Protein AF-A0A5E4JRS0-F1 (afdb_monomer_lite)

Structure (mmCIF, N/CA/C/O backbone):
data_AF-A0A5E4JRS0-F1
#
_entry.id   AF-A0A5E4JRS0-F1
#
loop_
_atom_site.group_PDB
_atom_site.id
_atom_site.type_symbol
_atom_site.label_atom_id
_atom_site.label_alt_id
_atom_site.label_comp_id
_atom_site.label_asym_id
_atom_site.label_entity_id
_atom_site.label_seq_id
_atom_site.pdbx_PDB_ins_code
_atom_site.Cartn_x
_atom_site.Cartn_y
_atom_site.Cartn_z
_atom_site.occupancy
_atom_site.B_iso_or_equiv
_atom_site.auth_seq_id
_atom_site.auth_comp_id
_atom_site.auth_asym_id
_atom_site.auth_atom_id
_atom_site.pdbx_PDB_model_num
ATOM 1 N N . MET A 1 1 ? -9.471 8.164 2.205 1.00 91.12 1 MET A N 1
ATOM 2 C CA . MET A 1 1 ? -9.808 7.025 1.316 1.00 91.12 1 MET A CA 1
ATOM 3 C C . MET A 1 1 ? -8.590 6.650 0.480 1.00 91.12 1 MET A C 1
ATOM 5 O O . MET A 1 1 ? -7.860 7.544 0.050 1.00 91.12 1 MET A O 1
ATOM 9 N N . LEU A 1 2 ? -8.350 5.351 0.298 1.00 96.12 2 LEU A N 1
ATOM 10 C CA . LEU A 1 2 ? -7.299 4.842 -0.587 1.00 96.12 2 LEU A CA 1
ATOM 11 C C . LEU A 1 2 ? -7.708 5.022 -2.055 1.00 96.12 2 LEU A C 1
ATOM 13 O O . LEU A 1 2 ? -8.876 4.844 -2.391 1.00 96.12 2 LEU A O 1
ATOM 17 N N . THR A 1 3 ? -6.757 5.368 -2.916 1.00 98.12 3 THR A N 1
ATOM 18 C CA . THR A 1 3 ? -6.963 5.392 -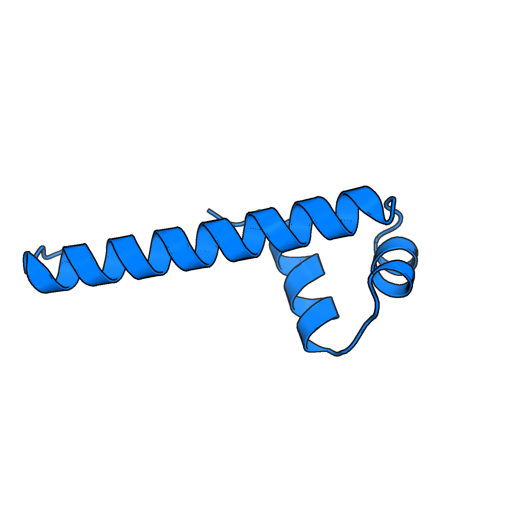4.372 1.00 98.12 3 THR A CA 1
ATOM 19 C C . THR A 1 3 ? -6.749 4.005 -4.977 1.00 98.12 3 THR A C 1
ATOM 21 O O . THR A 1 3 ? -6.119 3.141 -4.367 1.00 98.12 3 THR A O 1
ATOM 24 N N . GLU A 1 4 ? -7.216 3.790 -6.207 1.00 97.88 4 GLU A N 1
ATOM 25 C CA . GLU A 1 4 ? -6.991 2.527 -6.926 1.00 97.88 4 GLU A CA 1
ATOM 26 C C . GLU A 1 4 ? -5.499 2.195 -7.053 1.00 97.88 4 GLU A C 1
ATOM 28 O O . GLU A 1 4 ? -5.095 1.066 -6.786 1.00 97.88 4 GLU A O 1
ATOM 33 N N . LYS A 1 5 ? -4.657 3.192 -7.358 1.00 97.62 5 LYS A N 1
ATOM 34 C CA . LYS A 1 5 ? -3.203 3.001 -7.480 1.00 97.62 5 LYS A CA 1
ATOM 35 C C . LYS A 1 5 ? -2.543 2.638 -6.155 1.00 97.62 5 LYS A C 1
ATOM 37 O O . LYS A 1 5 ? -1.683 1.764 -6.120 1.00 97.62 5 LYS A O 1
ATOM 42 N N . GLU A 1 6 ? -2.962 3.266 -5.062 1.00 98.50 6 GLU A N 1
ATOM 43 C CA . GLU A 1 6 ? -2.507 2.915 -3.713 1.00 98.50 6 GLU A CA 1
ATOM 44 C C . GLU A 1 6 ? -2.878 1.467 -3.352 1.00 98.50 6 GLU A C 1
ATOM 46 O O . GLU A 1 6 ? -2.046 0.723 -2.828 1.00 98.50 6 GLU A O 1
ATOM 51 N N . ILE A 1 7 ? -4.098 1.040 -3.697 1.00 98.44 7 ILE A N 1
ATOM 52 C CA . ILE A 1 7 ? -4.573 -0.333 -3.482 1.00 98.44 7 ILE A CA 1
ATOM 53 C C . ILE A 1 7 ? -3.772 -1.331 -4.327 1.00 98.44 7 ILE A C 1
ATOM 55 O O . ILE A 1 7 ? -3.328 -2.353 -3.803 1.00 98.44 7 ILE A O 1
ATOM 59 N N . GLU A 1 8 ? -3.575 -1.055 -5.619 1.00 98.38 8 GLU A N 1
ATOM 60 C CA . GLU A 1 8 ? -2.784 -1.899 -6.525 1.00 98.38 8 GLU A CA 1
ATOM 61 C C . GLU A 1 8 ? -1.348 -2.080 -6.018 1.00 98.38 8 GLU A C 1
ATOM 63 O O . GLU A 1 8 ? -0.849 -3.205 -5.953 1.00 98.38 8 GLU A O 1
ATOM 68 N N . VAL A 1 9 ? -0.699 -0.984 -5.611 1.00 98.56 9 VAL A N 1
ATOM 69 C CA . VAL A 1 9 ? 0.680 -1.004 -5.109 1.00 98.56 9 VAL A CA 1
ATOM 70 C C . VAL A 1 9 ? 0.797 -1.823 -3.821 1.00 98.56 9 VAL A C 1
ATOM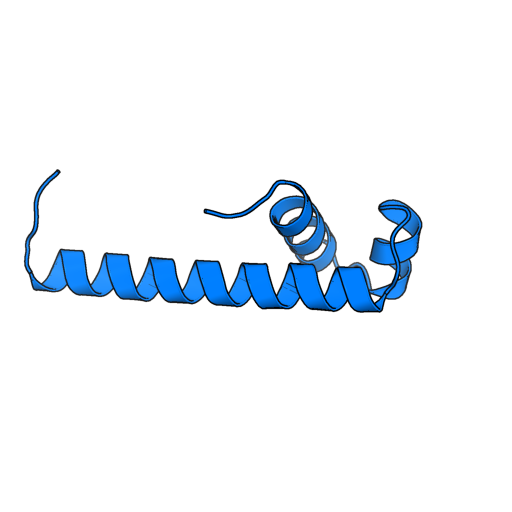 72 O O . VAL A 1 9 ? 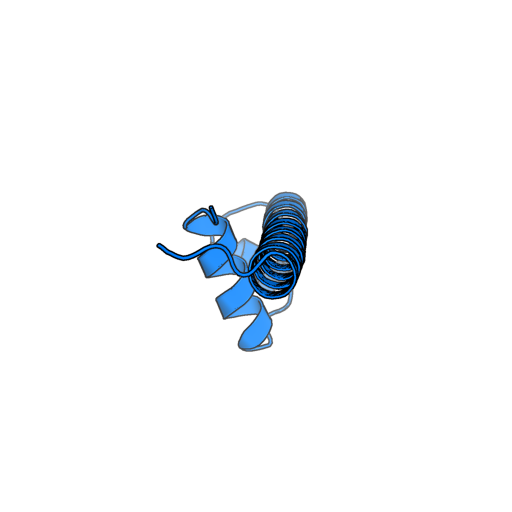1.707 -2.647 -3.725 1.00 98.56 9 VAL A O 1
ATOM 75 N N . ILE A 1 10 ? -0.116 -1.665 -2.852 1.00 98.00 10 ILE A N 1
ATOM 76 C CA . ILE A 1 10 ? -0.089 -2.486 -1.627 1.00 98.00 10 ILE A CA 1
ATOM 77 C C . ILE A 1 10 ? -0.318 -3.965 -1.945 1.00 98.00 10 ILE A C 1
ATOM 79 O O . ILE A 1 10 ? 0.387 -4.808 -1.393 1.00 98.00 10 ILE A O 1
ATOM 83 N N . LYS A 1 11 ? -1.281 -4.300 -2.817 1.00 98.38 11 LYS A N 1
ATOM 84 C CA . LYS A 1 11 ? -1.565 -5.698 -3.182 1.00 98.38 11 LYS A CA 1
ATOM 85 C C . LYS A 1 11 ? -0.330 -6.372 -3.776 1.00 98.38 11 LYS A C 1
ATOM 87 O O . LYS A 1 11 ? 0.096 -7.403 -3.272 1.00 98.38 11 LYS A O 1
ATOM 92 N N . LEU A 1 12 ? 0.317 -5.731 -4.748 1.00 98.50 12 LEU A N 1
ATOM 93 C CA . LEU A 1 12 ? 1.550 -6.262 -5.331 1.00 98.50 12 LEU A CA 1
ATOM 94 C C . LEU A 1 12 ? 2.690 -6.335 -4.306 1.00 98.50 12 LEU A C 1
ATOM 96 O O . LEU A 1 12 ? 3.479 -7.277 -4.319 1.00 98.50 12 LEU A O 1
ATOM 100 N N . LYS A 1 13 ? 2.783 -5.369 -3.386 1.00 98.06 13 LYS A N 1
ATOM 101 C CA . LYS A 1 13 ? 3.792 -5.426 -2.327 1.00 98.06 13 LYS A CA 1
ATOM 102 C C . LYS A 1 13 ? 3.555 -6.603 -1.374 1.00 98.06 13 LYS A C 1
ATOM 104 O O . LYS A 1 13 ? 4.521 -7.259 -0.992 1.00 98.06 13 LYS A O 1
ATOM 109 N N . LYS A 1 14 ? 2.293 -6.886 -1.030 1.00 97.81 14 LYS A N 1
ATOM 110 C CA . LYS A 1 14 ? 1.877 -8.060 -0.245 1.00 97.81 14 LYS A CA 1
ATOM 111 C C . LYS A 1 14 ? 2.222 -9.370 -0.960 1.00 97.81 14 LYS A C 1
ATOM 113 O O . LYS A 1 14 ? 2.655 -10.306 -0.299 1.00 97.81 14 LYS A O 1
ATOM 118 N N . ASP A 1 15 ? 2.094 -9.407 -2.283 1.00 98.12 15 ASP A N 1
ATOM 119 C CA . ASP A 1 15 ? 2.438 -10.572 -3.111 1.00 98.12 15 ASP A CA 1
ATOM 120 C C . ASP A 1 15 ? 3.960 -10.757 -3.308 1.00 98.12 15 ASP A C 1
ATOM 122 O O . ASP A 1 15 ? 4.393 -11.660 -4.020 1.00 98.12 15 ASP A O 1
ATOM 126 N N . GLY A 1 16 ? 4.790 -9.915 -2.680 1.00 98.31 16 GLY A N 1
ATOM 127 C CA . GLY A 1 16 ? 6.248 -10.057 -2.657 1.00 98.31 16 GLY A CA 1
ATOM 128 C C . GLY A 1 16 ? 7.000 -9.299 -3.753 1.00 98.31 16 GLY A C 1
ATOM 129 O O . GLY A 1 16 ? 8.226 -9.384 -3.802 1.00 98.31 16 GLY A O 1
ATOM 130 N N . PHE A 1 17 ? 6.322 -8.514 -4.597 1.00 98.50 17 PHE A N 1
ATOM 131 C CA . PHE A 1 17 ? 6.998 -7.757 -5.652 1.00 98.50 17 PHE A CA 1
ATOM 132 C C . PHE A 1 17 ? 7.869 -6.619 -5.086 1.00 98.50 17 PHE A C 1
ATOM 134 O O . PHE A 1 17 ? 7.499 -5.879 -4.162 1.00 98.50 17 PHE A O 1
ATOM 141 N N . SER A 1 18 ? 9.045 -6.432 -5.682 1.00 98.31 18 SER A N 1
ATOM 142 C CA . SER A 1 18 ? 9.910 -5.274 -5.452 1.00 98.31 18 SER A CA 1
ATOM 143 C C . SER A 1 18 ? 9.320 -4.003 -6.077 1.00 98.31 18 SER A C 1
ATOM 145 O O . SER A 1 18 ? 8.499 -4.052 -6.992 1.00 98.31 18 SER A O 1
ATOM 147 N N . GLN A 1 19 ? 9.771 -2.824 -5.633 1.00 97.56 19 GLN A N 1
ATOM 148 C CA . GLN A 1 19 ? 9.289 -1.559 -6.207 1.00 97.56 19 GLN A CA 1
ATOM 149 C C . GLN A 1 19 ? 9.590 -1.441 -7.709 1.00 97.56 19 GLN A C 1
ATOM 151 O O . GLN A 1 19 ? 8.789 -0.872 -8.445 1.00 97.56 19 GLN A O 1
ATOM 156 N N . LEU A 1 20 ? 10.718 -1.993 -8.170 1.00 98.31 20 LEU A N 1
ATOM 157 C CA . LEU A 1 20 ? 11.089 -1.992 -9.586 1.00 98.31 20 LEU A CA 1
ATOM 158 C C . LEU A 1 20 ? 10.158 -2.880 -10.421 1.00 98.31 20 LEU A C 1
ATOM 160 O O . LEU A 1 20 ? 9.773 -2.500 -11.525 1.00 98.31 20 LEU A O 1
ATOM 164 N N . GLU A 1 21 ? 9.762 -4.043 -9.906 1.00 98.56 21 GLU A N 1
ATOM 165 C CA . GLU A 1 21 ? 8.804 -4.923 -10.587 1.00 98.56 21 GLU A CA 1
ATOM 166 C C . GLU A 1 21 ? 7.406 -4.308 -10.630 1.00 98.56 21 GLU A C 1
ATOM 168 O O . GLU A 1 21 ? 6.743 -4.359 -11.667 1.00 98.56 21 GLU A O 1
ATOM 173 N N . ILE A 1 22 ? 6.981 -3.669 -9.537 1.00 98.62 22 ILE A N 1
ATOM 174 C CA . ILE A 1 22 ? 5.708 -2.944 -9.471 1.00 98.62 22 ILE A CA 1
ATOM 175 C C . ILE A 1 22 ? 5.704 -1.784 -10.471 1.00 98.62 22 ILE A C 1
ATOM 177 O O . ILE A 1 22 ? 4.744 -1.634 -11.224 1.00 98.62 22 ILE A O 1
ATOM 181 N N . ALA A 1 23 ? 6.790 -1.009 -10.535 1.00 98.56 23 ALA A N 1
ATOM 182 C CA . ALA A 1 23 ? 6.949 0.093 -11.481 1.00 98.56 23 ALA A CA 1
ATOM 183 C C . ALA A 1 23 ? 6.775 -0.385 -12.932 1.00 98.56 23 ALA A C 1
ATOM 185 O O . ALA A 1 23 ? 5.989 0.188 -13.687 1.00 98.56 23 ALA A O 1
ATOM 186 N N . LYS A 1 24 ? 7.429 -1.500 -13.295 1.00 98.38 24 LYS A N 1
ATOM 187 C CA . LYS A 1 24 ? 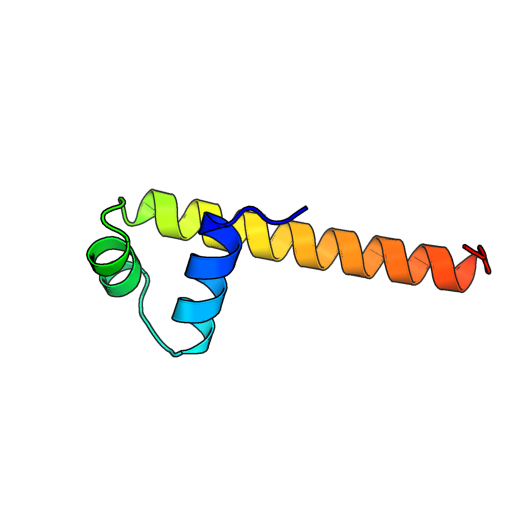7.292 -2.132 -14.617 1.00 98.38 24 LYS A CA 1
ATOM 188 C C . LYS A 1 24 ? 5.862 -2.611 -14.887 1.00 98.38 24 LYS A C 1
ATOM 190 O O . LYS A 1 24 ? 5.324 -2.324 -15.952 1.00 98.38 24 LYS A O 1
ATOM 195 N N . LYS A 1 25 ? 5.233 -3.311 -13.934 1.00 98.19 25 LYS A N 1
ATOM 196 C CA . LYS A 1 25 ? 3.864 -3.843 -14.077 1.00 98.19 25 LYS A CA 1
ATOM 197 C C . LYS A 1 25 ? 2.822 -2.743 -14.252 1.00 98.19 25 LYS A C 1
ATOM 199 O O . LYS A 1 25 ? 1.944 -2.864 -15.099 1.00 98.19 25 LYS A O 1
ATOM 204 N N . LEU A 1 26 ? 2.927 -1.680 -13.459 1.00 97.75 26 LEU A N 1
ATOM 205 C CA . LEU A 1 26 ? 1.964 -0.580 -13.447 1.00 97.75 26 LEU A CA 1
ATOM 206 C C . LEU A 1 26 ? 2.301 0.532 -14.448 1.00 97.75 26 LEU A C 1
ATOM 208 O O . LEU A 1 26 ? 1.531 1.483 -14.560 1.00 97.75 26 LEU A O 1
ATOM 212 N N . LYS A 1 27 ? 3.419 0.411 -15.180 1.00 97.94 27 LYS A N 1
ATOM 213 C CA . LYS A 1 27 ? 3.927 1.407 -16.138 1.00 97.94 27 LYS A CA 1
ATOM 214 C C . LYS A 1 27 ? 4.083 2.803 -15.513 1.00 97.94 27 LYS A C 1
ATOM 216 O O . LYS A 1 27 ? 3.715 3.808 -16.114 1.00 97.94 27 LYS A O 1
ATOM 221 N N . ILE A 1 28 ? 4.637 2.857 -14.302 1.00 97.88 28 ILE A N 1
ATOM 222 C CA . ILE A 1 28 ? 4.930 4.097 -13.563 1.00 97.88 28 ILE A CA 1
ATOM 223 C C . ILE A 1 28 ? 6.390 4.121 -13.107 1.00 97.88 28 ILE A C 1
ATOM 225 O O . ILE A 1 28 ? 7.088 3.112 -13.165 1.00 97.88 28 ILE A O 1
ATOM 229 N N . SER A 1 29 ? 6.868 5.273 -12.637 1.00 98.44 29 SER A N 1
ATOM 230 C CA . SER A 1 29 ? 8.224 5.392 -12.100 1.00 98.44 29 SER A CA 1
ATOM 231 C C . SER A 1 29 ? 8.350 4.719 -10.725 1.00 98.44 29 SER A C 1
ATOM 233 O O . SER A 1 29 ? 7.395 4.668 -9.948 1.00 98.44 29 SER A O 1
ATOM 235 N N . GLN A 1 30 ? 9.544 4.225 -10.381 1.00 98.25 30 GLN A N 1
ATOM 236 C CA . GLN A 1 30 ? 9.805 3.675 -9.044 1.00 98.25 30 GLN A CA 1
ATOM 237 C C . GLN A 1 30 ? 9.531 4.699 -7.917 1.00 98.25 30 GLN A C 1
ATOM 239 O O . GLN A 1 30 ? 8.905 4.315 -6.927 1.00 98.25 30 GLN A O 1
ATOM 244 N N . PRO A 1 31 ? 9.890 5.998 -8.045 1.00 98.50 31 PRO A N 1
ATOM 245 C CA . PRO A 1 31 ? 9.485 7.004 -7.063 1.00 98.50 31 PRO A CA 1
ATOM 246 C C . PRO A 1 31 ? 7.965 7.111 -6.899 1.00 98.50 31 PRO A C 1
ATOM 248 O O . PRO A 1 31 ? 7.486 7.232 -5.774 1.00 98.50 31 PRO A O 1
ATOM 251 N N . ALA A 1 32 ? 7.191 6.994 -7.985 1.00 98.38 32 ALA A N 1
ATOM 252 C CA . ALA A 1 32 ? 5.733 6.984 -7.895 1.00 98.38 32 ALA A CA 1
ATOM 253 C C . ALA A 1 32 ? 5.219 5.769 -7.107 1.00 98.38 32 ALA A C 1
ATOM 255 O O . ALA A 1 32 ? 4.341 5.929 -6.264 1.00 98.38 32 ALA A O 1
ATOM 256 N N . VAL A 1 33 ? 5.804 4.578 -7.302 1.00 98.56 33 VAL A N 1
ATOM 257 C CA . VAL A 1 33 ? 5.486 3.388 -6.487 1.00 98.56 33 VAL A CA 1
ATOM 258 C C . VAL A 1 33 ? 5.738 3.655 -5.005 1.00 98.56 33 VAL A C 1
ATOM 260 O O . VAL A 1 33 ? 4.877 3.361 -4.180 1.00 98.56 33 VAL A O 1
ATOM 263 N N . SER A 1 34 ? 6.898 4.225 -4.667 1.00 98.31 34 SER A N 1
ATOM 264 C CA . SER A 1 34 ? 7.243 4.569 -3.283 1.00 98.31 34 SER A CA 1
ATOM 265 C C . SER A 1 34 ? 6.228 5.545 -2.680 1.00 98.31 34 SER A C 1
ATOM 267 O O . SER A 1 34 ? 5.711 5.307 -1.589 1.00 98.31 34 SER A O 1
ATOM 269 N N . ASN A 1 35 ? 5.869 6.595 -3.423 1.00 98.62 35 ASN A N 1
ATOM 270 C CA . ASN A 1 35 ? 4.884 7.583 -2.986 1.00 98.62 35 ASN A CA 1
ATOM 271 C C . ASN A 1 35 ? 3.510 6.949 -2.748 1.00 98.62 35 ASN A C 1
ATOM 273 O O . ASN A 1 35 ? 2.933 7.137 -1.680 1.00 98.62 35 ASN A O 1
ATOM 277 N N . PHE A 1 36 ? 3.002 6.156 -3.697 1.00 9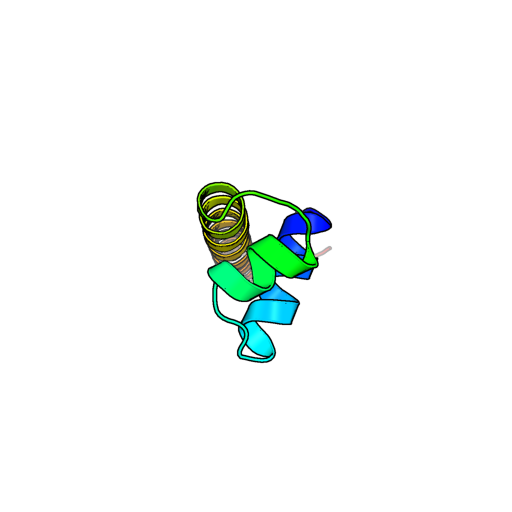8.69 36 PHE A N 1
ATOM 278 C CA . PHE A 1 36 ? 1.728 5.456 -3.524 1.00 98.69 36 PHE A CA 1
ATOM 279 C C . PHE A 1 36 ? 1.760 4.508 -2.328 1.00 98.69 36 PHE A C 1
ATOM 281 O O . PHE A 1 36 ? 0.823 4.502 -1.540 1.00 98.69 36 PHE A O 1
ATOM 288 N N . TYR A 1 37 ? 2.841 3.750 -2.148 1.00 98.56 37 TYR A N 1
ATOM 289 C CA . TYR A 1 37 ? 2.974 2.839 -1.016 1.00 98.56 37 TYR A CA 1
ATOM 290 C C . TYR A 1 37 ? 2.934 3.580 0.329 1.00 98.56 37 TYR A C 1
ATOM 292 O O . TYR A 1 37 ? 2.132 3.239 1.197 1.00 98.56 37 TYR A O 1
ATOM 300 N N . ASN A 1 38 ? 3.746 4.627 0.489 1.00 98.31 38 ASN A N 1
ATOM 301 C CA . ASN A 1 38 ? 3.826 5.387 1.738 1.00 98.31 38 ASN A CA 1
ATOM 302 C C . ASN A 1 38 ? 2.519 6.125 2.051 1.00 98.31 38 ASN A C 1
ATOM 304 O O . ASN A 1 38 ? 2.047 6.079 3.186 1.00 98.31 38 ASN A O 1
ATOM 308 N N . ASN A 1 39 ? 1.894 6.744 1.044 1.00 98.50 39 ASN A N 1
ATOM 309 C CA . ASN A 1 39 ? 0.598 7.403 1.205 1.00 98.50 39 ASN A CA 1
ATOM 310 C C . ASN A 1 39 ? -0.474 6.415 1.661 1.00 98.50 39 ASN A C 1
ATOM 312 O O . ASN A 1 39 ? -1.284 6.717 2.536 1.00 98.50 39 ASN A O 1
ATOM 316 N N . ALA A 1 40 ? -0.467 5.220 1.079 1.00 98.38 40 ALA A N 1
ATOM 317 C CA . ALA A 1 40 ? -1.425 4.190 1.410 1.00 98.38 40 ALA A CA 1
ATOM 318 C C . ALA A 1 40 ? -1.249 3.679 2.850 1.00 98.38 40 ALA A C 1
ATOM 320 O O . ALA A 1 40 ? -2.235 3.573 3.579 1.00 98.38 40 ALA A O 1
ATOM 321 N N . LEU A 1 41 ? -0.006 3.447 3.291 1.00 98.12 41 LEU A N 1
ATOM 322 C CA . LEU A 1 41 ? 0.292 3.090 4.683 1.00 98.12 41 LEU A CA 1
ATOM 323 C C . LEU A 1 41 ? -0.125 4.186 5.667 1.00 98.12 41 LEU A C 1
ATOM 325 O O . LEU A 1 41 ? -0.732 3.885 6.693 1.00 98.12 41 LEU A O 1
ATOM 329 N N . TRP A 1 42 ? 0.159 5.451 5.348 1.00 98.38 42 TRP A N 1
ATOM 330 C CA . TRP A 1 42 ? -0.237 6.579 6.190 1.00 98.38 42 TRP A CA 1
ATOM 331 C C . TRP A 1 42 ? -1.760 6.651 6.355 1.00 98.38 42 TRP A C 1
ATOM 333 O O . TRP A 1 42 ? -2.251 6.748 7.476 1.00 98.38 42 TRP A O 1
ATOM 343 N N . LYS A 1 43 ? -2.518 6.494 5.261 1.00 98.38 43 LYS A N 1
ATOM 344 C CA . LYS A 1 43 ? -3.990 6.479 5.292 1.00 98.38 43 LYS A CA 1
ATOM 345 C C . LYS A 1 43 ? -4.563 5.314 6.097 1.00 98.38 43 LYS A C 1
ATOM 347 O O . LYS A 1 43 ? -5.597 5.477 6.737 1.00 98.38 43 LYS A O 1
ATOM 352 N N . ILE A 1 44 ? -3.939 4.136 6.031 1.00 97.62 44 ILE A N 1
ATOM 353 C CA . ILE A 1 44 ? -4.365 2.973 6.824 1.00 97.62 44 ILE A CA 1
ATOM 354 C C . ILE A 1 44 ? -4.161 3.263 8.310 1.00 97.62 44 ILE A C 1
ATOM 356 O O . ILE A 1 44 ? -5.094 3.092 9.088 1.00 97.62 44 ILE A O 1
ATOM 360 N N . LYS A 1 45 ? -2.984 3.774 8.682 1.00 97.94 45 LYS A N 1
ATOM 361 C CA . LYS A 1 45 ? -2.679 4.146 10.066 1.00 97.94 45 LYS A CA 1
ATOM 362 C C . LYS A 1 45 ? -3.651 5.204 10.604 1.00 97.94 45 LYS A C 1
ATOM 364 O O . LYS A 1 45 ? -4.205 5.030 11.683 1.00 97.94 45 LYS A O 1
ATOM 369 N N . ASP A 1 46 ? -3.899 6.260 9.836 1.00 98.06 46 ASP A N 1
ATOM 370 C CA . ASP A 1 46 ? -4.838 7.329 10.203 1.00 98.06 46 ASP A CA 1
ATOM 371 C C . ASP A 1 46 ? -6.272 6.795 10.405 1.00 98.06 46 ASP A C 1
ATOM 373 O O . ASP A 1 46 ? -6.962 7.126 11.374 1.00 98.06 46 ASP A O 1
ATOM 377 N N . ALA A 1 47 ? -6.709 5.874 9.539 1.00 97.25 47 ALA A N 1
ATOM 378 C CA . ALA A 1 47 ? -8.004 5.217 9.684 1.00 97.25 47 ALA A CA 1
ATOM 379 C C . ALA A 1 47 ? -8.071 4.312 10.928 1.00 97.25 47 ALA A C 1
ATOM 381 O O . ALA A 1 47 ? -9.096 4.290 11.614 1.00 97.25 47 ALA A O 1
ATOM 382 N N . GLU A 1 48 ? -7.003 3.577 11.243 1.00 97.56 48 GLU A N 1
ATOM 383 C CA . GLU A 1 48 ? -6.909 2.765 12.462 1.00 97.56 48 GLU A CA 1
ATOM 384 C C . GLU A 1 48 ? -6.998 3.627 13.728 1.00 97.56 48 GLU A C 1
ATOM 386 O O . GLU A 1 48 ? -7.762 3.298 14.641 1.00 97.56 48 GLU A O 1
ATOM 391 N N . GLU A 1 49 ? 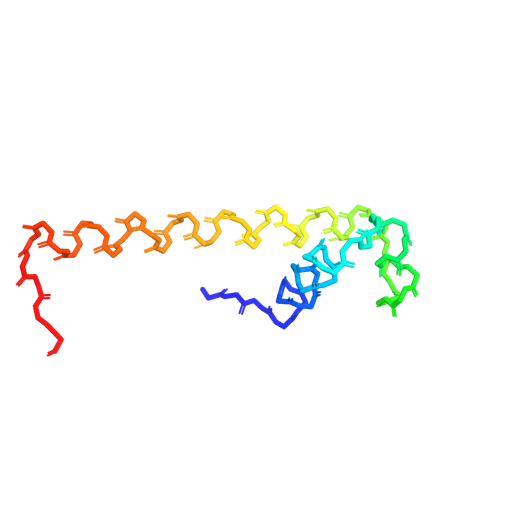-6.283 4.754 13.768 1.00 98.06 49 GLU A N 1
ATOM 392 C CA . GLU A 1 49 ? -6.328 5.722 14.871 1.00 98.06 49 GLU A CA 1
ATOM 393 C C . GLU A 1 49 ? -7.732 6.324 15.027 1.00 98.06 49 GLU A C 1
ATOM 395 O O . GLU A 1 49 ? -8.284 6.348 16.131 1.00 98.06 49 GLU A O 1
ATOM 400 N N . THR A 1 50 ? -8.368 6.704 13.917 1.00 97.12 50 THR A N 1
ATOM 401 C CA . THR A 1 50 ? -9.747 7.214 13.906 1.00 97.12 50 THR A CA 1
ATOM 402 C C . THR A 1 50 ? -10.741 6.176 14.436 1.00 97.12 50 THR A C 1
ATOM 404 O O . THR A 1 50 ? -11.604 6.486 15.262 1.00 97.12 50 THR A O 1
ATOM 407 N N . LEU A 1 51 ? -10.625 4.917 14.003 1.00 96.88 51 LEU A N 1
ATOM 408 C CA . LEU A 1 51 ? -11.481 3.831 14.485 1.00 96.88 51 LEU A CA 1
ATOM 409 C C . LEU A 1 51 ? -11.251 3.533 15.969 1.00 96.88 51 LEU A C 1
ATOM 411 O O . LEU A 1 51 ? -12.205 3.188 16.671 1.00 96.88 51 LEU A O 1
ATOM 415 N N . LYS A 1 52 ? -10.013 3.661 16.454 1.00 97.31 52 LYS A N 1
ATOM 416 C CA . LYS A 1 52 ? -9.685 3.525 17.875 1.00 97.31 52 LYS A CA 1
ATOM 417 C C . LYS A 1 52 ? -10.359 4.625 18.696 1.00 97.31 52 LYS A C 1
ATOM 419 O O . LYS A 1 52 ? -11.105 4.299 19.618 1.00 97.31 52 LYS A O 1
ATOM 424 N N . LEU A 1 53 ? -10.200 5.889 18.303 1.00 97.31 53 LEU A N 1
ATOM 425 C CA . LEU A 1 53 ? -10.836 7.024 18.977 1.00 97.31 53 LEU A CA 1
ATOM 426 C C . LEU A 1 53 ? -12.365 6.890 18.987 1.00 97.31 53 LEU A C 1
ATOM 428 O O . LEU A 1 53 ? -13.013 7.066 20.016 1.00 97.31 53 LEU A O 1
ATOM 432 N N . LYS A 1 54 ? -12.956 6.493 17.855 1.00 97.19 54 LYS A N 1
ATOM 433 C CA . LYS A 1 54 ? -14.397 6.235 17.758 1.00 97.19 54 LYS A CA 1
ATOM 434 C C . LYS A 1 54 ? -14.873 5.213 18.801 1.00 97.19 54 LYS A C 1
ATOM 436 O O . LYS A 1 54 ? -15.925 5.412 19.413 1.00 97.19 54 LYS A O 1
ATOM 441 N N . LYS A 1 55 ? -14.123 4.119 18.992 1.00 96.69 55 LYS A N 1
ATOM 442 C CA . LYS A 1 55 ? -14.436 3.079 19.987 1.00 96.69 55 LYS A CA 1
ATOM 443 C C . LYS A 1 55 ? -14.352 3.624 21.412 1.00 96.69 55 LYS A C 1
ATOM 445 O O . LYS A 1 55 ? -15.255 3.356 22.200 1.00 96.69 55 LYS A O 1
ATOM 450 N N . GLU A 1 56 ? -13.317 4.403 21.721 1.00 96.94 56 GLU A N 1
ATOM 451 C CA . GLU A 1 56 ? -13.130 5.037 23.035 1.00 96.94 56 GLU A CA 1
ATOM 452 C C . GLU A 1 56 ? -14.290 5.982 23.378 1.00 96.94 56 GLU A C 1
ATOM 454 O O . GLU A 1 56 ? -14.833 5.930 24.481 1.00 96.94 56 GLU A O 1
ATOM 459 N N . LEU A 1 57 ? -14.741 6.772 22.401 1.00 97.75 57 LEU A N 1
ATOM 460 C CA . LEU A 1 57 ? -15.842 7.727 22.559 1.00 97.75 57 LEU A CA 1
ATOM 461 C C . LEU A 1 57 ? -17.242 7.096 22.464 1.00 97.75 57 LEU A C 1
ATOM 463 O O . LEU A 1 57 ? -18.239 7.797 22.624 1.00 97.75 57 LEU A O 1
ATOM 467 N N . LYS A 1 58 ? -17.347 5.784 22.203 1.00 96.44 58 LYS A N 1
ATOM 468 C CA . LYS A 1 58 ? -18.619 5.048 22.039 1.00 96.44 58 LYS A CA 1
ATOM 469 C C . LYS A 1 58 ? -19.568 5.667 20.998 1.00 96.44 58 LYS A C 1
ATOM 471 O O . LYS A 1 58 ? -20.790 5.565 21.128 1.00 96.44 58 LYS A O 1
ATOM 476 N N . ILE A 1 59 ? -19.021 6.280 19.948 1.00 95.62 59 ILE A N 1
ATOM 477 C CA . ILE A 1 59 ? -19.810 6.896 18.872 1.00 95.62 59 ILE A CA 1
ATOM 478 C C . ILE A 1 59 ? -20.466 5.788 18.034 1.00 95.62 59 ILE A C 1
ATOM 480 O O . ILE A 1 59 ? -19.777 4.930 17.467 1.00 95.62 59 ILE A O 1
ATOM 484 N N . LYS A 1 60 ? -21.801 5.806 17.951 1.00 89.75 60 LYS A N 1
ATOM 485 C CA . LYS A 1 60 ? -22.595 4.901 17.105 1.00 89.75 60 LYS A CA 1
ATOM 486 C C . LYS A 1 60 ? -22.821 5.524 15.724 1.00 89.75 60 LYS A C 1
ATOM 488 O O . LYS A 1 60 ? -22.888 6.744 15.612 1.00 89.75 60 LYS A O 1
ATOM 493 N N . ASN A 1 61 ? -22.895 4.666 14.707 1.00 73.19 61 ASN A N 1
ATOM 494 C CA . ASN A 1 61 ? -23.297 5.032 13.346 1.00 73.19 61 ASN A CA 1
ATOM 495 C C . ASN A 1 61 ? -24.799 4.843 13.176 1.00 73.19 61 ASN A C 1
ATOM 497 O O . ASN A 1 61 ? -25.318 3.905 13.824 1.00 73.19 61 ASN A O 1
#

Radius of gyration: 14.65 Å; chains: 1; bounding box: 34×18×39 Å

Sequence (61 aa):
MLTEKEIEVIKLKKDGFSQLEIAKKLKISQPAVSNFYNNALWKIKDAEETLKLKKELKIKN

pLDDT: mean 97.3, std 3.45, range [73.19, 98.69]

Foldseek 3Di:
DQDPLLVQLVVVVVVPDDLVRSCVVVVHDSVVSVVSPVVSVVVVVVVVVVVVVCVVVVDDD

Secondary structure (DSSP, 8-state):
---HHHHHHHHHHHTT--HHHHHHHHTS-HHHHHHHHHHHHHHHHHHHHHHHHHHHTT---